Protein AF-A0AAD1MR28-F1 (afdb_monomer)

Structure (mmCIF, N/CA/C/O backbone):
data_AF-A0AAD1MR28-F1
#
_entry.id   AF-A0AAD1MR28-F1
#
loop_
_atom_site.group_PDB
_atom_site.id
_atom_site.type_symbol
_atom_site.label_atom_id
_atom_site.label_alt_id
_atom_site.label_comp_id
_atom_site.label_asym_id
_atom_site.label_entity_id
_atom_site.label_seq_id
_atom_site.pdbx_PDB_ins_code
_atom_site.Cartn_x
_atom_site.Cartn_y
_atom_site.Cartn_z
_atom_site.occupancy
_atom_site.B_iso_or_equiv
_atom_site.auth_seq_id
_atom_site.auth_comp_id
_atom_site.auth_asym_id
_atom_site.auth_atom_id
_atom_site.pdbx_PDB_model_num
ATOM 1 N N . MET A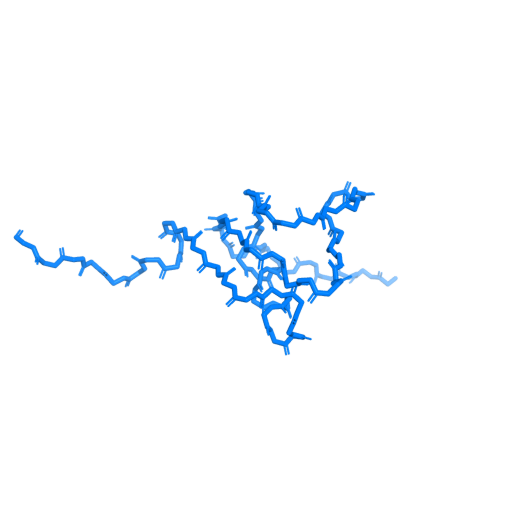 1 1 ? 12.096 -19.461 18.664 1.00 43.59 1 MET A N 1
ATOM 2 C CA . MET A 1 1 ? 11.109 -19.543 17.562 1.00 43.59 1 MET A CA 1
ATOM 3 C C . MET A 1 1 ? 11.651 -18.783 16.358 1.00 43.59 1 MET A C 1
ATOM 5 O O . MET A 1 1 ? 11.573 -17.562 16.325 1.00 43.59 1 MET A O 1
ATOM 9 N N . THR A 1 2 ? 12.257 -19.471 15.392 1.00 43.97 2 THR A N 1
ATOM 10 C CA . THR A 1 2 ? 12.815 -18.817 14.198 1.00 43.97 2 THR A CA 1
ATOM 11 C C . THR A 1 2 ? 11.700 -18.656 13.171 1.00 43.97 2 THR A C 1
ATOM 13 O O . THR A 1 2 ? 11.334 -19.620 12.500 1.00 43.97 2 THR A O 1
ATOM 16 N N . ARG A 1 3 ? 11.111 -17.455 13.068 1.00 49.66 3 ARG A N 1
ATOM 17 C CA . ARG A 1 3 ? 10.212 -17.119 11.953 1.00 49.66 3 ARG A CA 1
ATOM 18 C C . ARG A 1 3 ? 11.031 -17.219 10.667 1.00 49.66 3 ARG A C 1
ATOM 20 O O . ARG A 1 3 ? 11.861 -16.350 10.405 1.00 49.66 3 ARG A O 1
ATOM 27 N N . LYS A 1 4 ? 10.824 -18.293 9.899 1.00 45.22 4 LYS A N 1
ATOM 28 C CA . LYS A 1 4 ? 11.303 -18.421 8.520 1.00 45.22 4 LYS A CA 1
ATOM 29 C C . LYS A 1 4 ? 10.685 -17.260 7.739 1.00 45.22 4 LYS A C 1
ATOM 31 O O . LYS A 1 4 ? 9.512 -17.313 7.391 1.00 45.22 4 LYS A O 1
ATOM 36 N N . ARG A 1 5 ? 11.431 -16.167 7.564 1.00 55.09 5 ARG A N 1
ATOM 37 C CA . ARG A 1 5 ? 11.032 -15.096 6.652 1.00 55.09 5 ARG A CA 1
ATOM 38 C C . ARG A 1 5 ? 11.234 -15.676 5.263 1.00 55.09 5 ARG A C 1
ATOM 40 O O . ARG A 1 5 ? 12.374 -15.874 4.853 1.00 55.09 5 ARG A O 1
ATOM 47 N N . THR A 1 6 ? 10.142 -16.039 4.600 1.00 50.28 6 THR A N 1
ATOM 48 C CA . THR A 1 6 ? 10.142 -16.262 3.154 1.00 50.28 6 THR A CA 1
ATOM 49 C C . THR A 1 6 ? 10.910 -15.096 2.523 1.00 50.28 6 THR A C 1
ATOM 51 O O . THR A 1 6 ? 10.649 -13.952 2.913 1.00 50.28 6 THR A O 1
ATOM 54 N N . PRO A 1 7 ? 11.916 -15.343 1.662 1.00 53.03 7 PRO A N 1
ATOM 55 C CA . PRO A 1 7 ? 12.585 -14.249 0.976 1.00 53.03 7 PRO A CA 1
ATOM 56 C C . PRO A 1 7 ? 11.499 -13.461 0.239 1.00 53.03 7 PRO A C 1
ATOM 58 O O . PRO A 1 7 ? 10.718 -14.090 -0.480 1.00 53.03 7 PRO A O 1
ATOM 61 N N . PRO A 1 8 ? 11.389 -12.138 0.464 1.00 56.31 8 PRO A N 1
ATOM 62 C CA . PRO A 1 8 ? 10.317 -11.364 -0.128 1.00 56.31 8 PRO A CA 1
ATOM 63 C C . PRO A 1 8 ? 10.387 -11.556 -1.634 1.00 56.31 8 PRO A C 1
ATO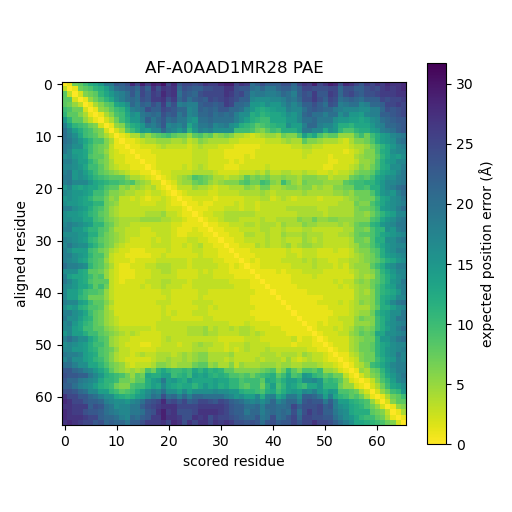M 65 O O . PRO A 1 8 ? 11.473 -11.441 -2.216 1.00 56.31 8 PRO A O 1
ATOM 68 N N . ARG A 1 9 ? 9.250 -11.880 -2.254 1.00 58.41 9 ARG A N 1
ATOM 69 C CA . ARG A 1 9 ? 9.128 -11.888 -3.717 1.00 58.41 9 ARG A CA 1
ATOM 70 C C . ARG A 1 9 ? 9.744 -10.572 -4.209 1.00 58.41 9 ARG A C 1
ATOM 72 O O . ARG A 1 9 ? 9.297 -9.507 -3.785 1.00 58.41 9 ARG A O 1
ATOM 79 N N . GLN A 1 10 ? 10.848 -10.647 -4.958 1.00 65.50 10 GLN A N 1
ATOM 80 C CA . GLN A 1 10 ? 11.684 -9.485 -5.270 1.00 65.50 10 GLN A CA 1
ATOM 81 C C . GLN A 1 10 ? 10.907 -8.546 -6.194 1.00 65.50 10 GLN A C 1
ATOM 83 O O . GLN A 1 10 ? 10.901 -8.712 -7.405 1.00 65.50 10 GLN A O 1
ATOM 88 N N . GLY A 1 11 ? 10.185 -7.605 -5.600 1.00 77.31 11 GLY A N 1
ATOM 89 C CA . GLY A 1 11 ? 9.333 -6.673 -6.310 1.00 77.31 11 GLY A CA 1
ATOM 90 C C . GLY A 1 11 ? 8.878 -5.574 -5.369 1.00 77.31 11 GLY A C 1
ATOM 91 O O . GLY A 1 11 ? 8.440 -5.849 -4.245 1.00 77.31 11 GLY A O 1
ATOM 92 N N . ARG A 1 12 ? 9.016 -4.330 -5.820 1.00 85.06 12 ARG A N 1
ATOM 93 C CA . ARG A 1 12 ? 8.534 -3.147 -5.110 1.00 85.06 12 ARG A CA 1
ATOM 94 C C . ARG A 1 12 ? 7.458 -2.469 -5.938 1.00 85.06 12 ARG A C 1
ATOM 96 O O . ARG A 1 12 ? 7.548 -2.444 -7.162 1.00 85.06 12 ARG A O 1
ATOM 103 N N . VAL A 1 13 ? 6.441 -1.969 -5.255 1.00 90.88 13 VAL A N 1
ATOM 104 C CA . VAL A 1 13 ? 5.275 -1.320 -5.850 1.00 90.88 13 VAL A CA 1
ATOM 105 C C . VAL A 1 13 ? 4.950 -0.045 -5.092 1.00 90.88 13 VAL A C 1
ATOM 107 O O . VAL A 1 13 ? 5.303 0.117 -3.923 1.00 90.88 13 VAL A O 1
ATOM 110 N N . THR A 1 14 ? 4.246 0.837 -5.772 1.00 91.69 14 THR A N 1
ATOM 111 C CA . THR A 1 14 ? 3.564 1.989 -5.210 1.00 91.69 14 THR A CA 1
ATOM 112 C C . THR A 1 14 ? 2.119 1.609 -4.924 1.00 91.69 14 THR A C 1
ATOM 114 O O . THR A 1 14 ? 1.473 0.945 -5.731 1.00 91.69 14 THR A O 1
ATOM 117 N N . VAL A 1 15 ? 1.599 1.999 -3.767 1.00 92.88 15 VAL A N 1
ATOM 118 C CA . VAL A 1 15 ? 0.217 1.728 -3.357 1.00 92.88 15 VAL A CA 1
ATOM 119 C C . VAL A 1 15 ? -0.491 3.012 -2.965 1.00 92.88 15 VAL A C 1
ATOM 121 O O . VAL A 1 15 ? 0.150 3.967 -2.529 1.00 92.88 15 VAL A O 1
ATOM 124 N N . GLU A 1 16 ? -1.813 3.016 -3.073 1.00 94.50 16 GLU A N 1
ATOM 125 C CA . GLU A 1 16 ? -2.665 4.079 -2.545 1.00 94.50 16 GLU A CA 1
ATOM 126 C C . GLU A 1 16 ? -3.448 3.557 -1.342 1.00 94.50 16 GLU A C 1
ATOM 128 O O . GLU A 1 16 ? -4.230 2.612 -1.450 1.00 94.50 16 GLU A O 1
ATOM 133 N N . VAL A 1 17 ? -3.197 4.147 -0.177 1.00 93.69 17 VAL A N 1
ATOM 134 C CA . VAL A 1 17 ? -3.867 3.808 1.079 1.00 93.69 17 VAL A CA 1
ATOM 135 C C . VAL A 1 17 ? -5.278 4.375 1.069 1.00 93.69 17 VAL A C 1
ATOM 137 O O . VAL A 1 17 ? -5.471 5.571 0.869 1.00 93.69 17 VAL A O 1
ATOM 140 N N . ALA A 1 18 ? -6.254 3.506 1.324 1.00 91.06 18 ALA A N 1
ATOM 141 C CA . ALA A 1 18 ? -7.653 3.878 1.428 1.00 91.06 18 ALA A CA 1
ATOM 142 C C . ALA A 1 18 ? -7.876 4.703 2.702 1.00 91.06 18 ALA A C 1
ATOM 144 O O . ALA A 1 18 ? -7.581 4.238 3.803 1.00 91.06 18 ALA A O 1
ATOM 145 N N . GLU A 1 19 ? -8.435 5.902 2.588 1.00 85.25 19 GLU A N 1
ATOM 146 C CA . GLU A 1 19 ? -8.890 6.651 3.762 1.00 85.25 19 GLU A CA 1
ATOM 147 C C . GLU A 1 19 ? -10.078 5.926 4.429 1.00 85.25 19 GLU A C 1
ATOM 149 O O . GLU A 1 19 ? -10.909 5.346 3.726 1.00 85.25 19 GLU A O 1
ATOM 154 N N . PRO A 1 20 ? -10.202 5.922 5.772 1.00 87.69 20 PRO A N 1
ATOM 155 C CA . PRO A 1 20 ? -9.385 6.608 6.782 1.00 87.69 20 PRO A CA 1
ATOM 156 C C . PRO A 1 20 ? -8.219 5.753 7.322 1.00 87.69 20 PRO A C 1
ATOM 158 O O . PRO A 1 20 ? -7.735 5.983 8.432 1.00 87.69 20 PRO A O 1
ATOM 161 N N . HIS A 1 21 ? -7.808 4.708 6.602 1.00 87.38 21 HIS A N 1
ATOM 162 C CA . HIS A 1 21 ? -6.793 3.776 7.077 1.00 87.38 21 HIS A CA 1
ATOM 163 C C . HIS A 1 21 ? -5.377 4.345 6.957 1.00 87.38 21 HIS A C 1
ATOM 165 O O . HIS A 1 21 ? -5.096 5.294 6.227 1.00 87.38 21 HIS A O 1
ATOM 171 N N . ALA A 1 22 ? -4.462 3.729 7.700 1.00 90.06 22 ALA A N 1
ATOM 172 C CA . ALA A 1 22 ? -3.038 3.988 7.613 1.00 90.06 22 ALA A CA 1
ATOM 173 C C . ALA A 1 22 ? -2.283 2.663 7.627 1.00 90.06 22 ALA A C 1
ATOM 175 O O . ALA A 1 22 ? -2.691 1.706 8.292 1.00 90.06 22 ALA A O 1
ATOM 176 N N . VAL A 1 23 ? -1.166 2.618 6.912 1.00 90.69 23 VAL A N 1
ATOM 177 C CA . VAL A 1 23 ? -0.312 1.433 6.823 1.00 90.69 23 VAL A CA 1
ATOM 178 C C . VAL A 1 23 ? 1.030 1.704 7.488 1.00 90.69 23 VAL A C 1
ATOM 180 O O . VAL A 1 23 ? 1.499 2.838 7.521 1.00 90.69 23 VAL A O 1
ATOM 183 N N . TYR A 1 24 ? 1.665 0.661 8.019 1.00 90.19 24 TYR A N 1
ATOM 184 C CA . TYR A 1 24 ? 3.002 0.766 8.600 1.00 90.19 24 TYR A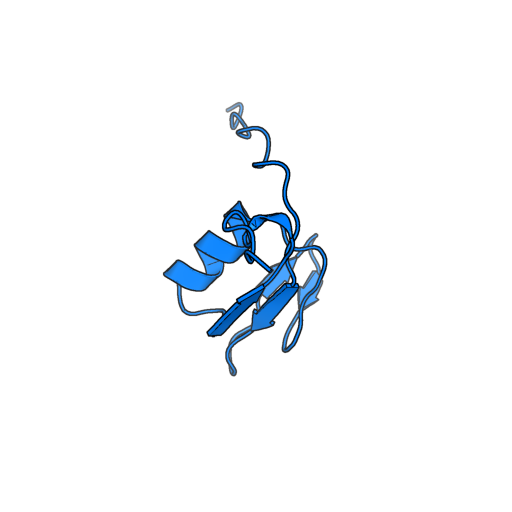 CA 1
ATOM 185 C C . TYR A 1 24 ? 4.044 0.182 7.658 1.00 90.19 24 TYR A C 1
ATOM 187 O O . TYR A 1 24 ? 4.046 -1.022 7.389 1.00 90.19 24 TYR A O 1
ATOM 195 N N . LEU A 1 25 ? 4.979 1.019 7.219 1.00 89.06 25 LEU A N 1
ATOM 196 C CA . LEU A 1 25 ? 6.122 0.613 6.411 1.00 89.06 25 LEU A CA 1
ATOM 197 C C . LEU A 1 25 ? 7.410 0.974 7.149 1.00 89.06 25 LEU A C 1
ATOM 199 O O . LEU A 1 25 ? 7.627 2.124 7.504 1.00 89.06 25 LEU A O 1
ATOM 203 N N . ARG A 1 26 ? 8.276 -0.020 7.392 1.00 87.31 26 ARG A N 1
ATOM 204 C CA . ARG A 1 26 ? 9.578 0.162 8.076 1.00 87.31 26 ARG A CA 1
ATOM 205 C C . ARG A 1 26 ? 9.478 0.855 9.450 1.00 87.31 26 ARG A C 1
ATOM 207 O O . ARG A 1 26 ? 10.425 1.488 9.893 1.00 87.31 26 ARG A O 1
ATOM 214 N N . GLY A 1 27 ? 8.350 0.683 10.141 1.00 88.94 27 GLY A N 1
ATOM 215 C CA . GLY A 1 27 ? 8.098 1.290 11.452 1.00 88.94 27 GLY A CA 1
ATOM 216 C C . GLY A 1 27 ? 7.496 2.695 11.394 1.00 88.94 27 GLY A C 1
ATOM 217 O O . GLY A 1 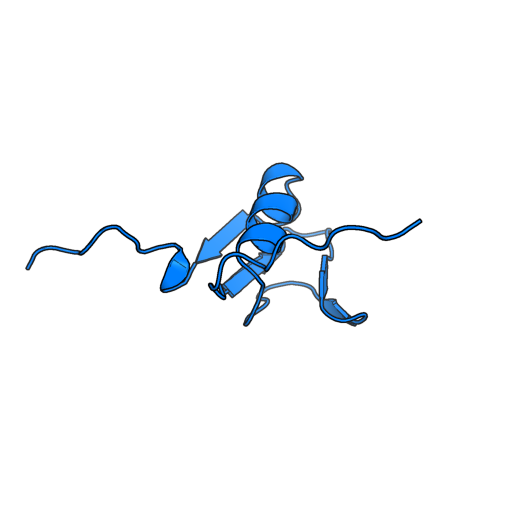27 ? 7.147 3.234 12.438 1.00 88.94 27 GLY A O 1
ATOM 218 N N . GLU A 1 28 ? 7.308 3.259 10.202 1.00 90.69 28 GLU A N 1
ATOM 219 C CA . GLU A 1 28 ? 6.651 4.548 10.004 1.00 90.69 28 GLU A CA 1
ATOM 220 C C . GLU A 1 28 ? 5.207 4.348 9.542 1.00 90.69 28 GLU A C 1
ATOM 222 O O . GLU A 1 28 ? 4.931 3.525 8.664 1.00 90.69 28 GLU A O 1
ATOM 227 N N . GLN A 1 29 ? 4.287 5.120 10.118 1.00 92.38 29 GLN A N 1
ATOM 228 C CA . GLN A 1 29 ? 2.907 5.188 9.654 1.00 92.38 29 GLN A CA 1
ATOM 229 C C . GLN A 1 29 ? 2.834 6.062 8.399 1.00 92.38 29 GLN A C 1
ATOM 231 O O . GLN A 1 29 ? 3.372 7.169 8.369 1.00 92.38 29 GLN A O 1
ATOM 236 N N . ARG A 1 30 ? 2.171 5.561 7.361 1.00 92.19 30 ARG A N 1
ATOM 237 C CA . ARG A 1 30 ? 2.011 6.230 6.071 1.00 92.19 30 ARG A CA 1
ATOM 238 C C . ARG A 1 30 ? 0.542 6.205 5.644 1.00 92.19 30 ARG A C 1
ATOM 240 O O . ARG A 1 30 ? -0.181 5.246 5.926 1.00 92.19 30 ARG A O 1
ATOM 247 N N . THR A 1 31 ? 0.121 7.261 4.963 1.00 93.38 31 THR A N 1
ATOM 248 C CA . THR A 1 31 ? -1.215 7.449 4.381 1.00 93.38 31 THR A CA 1
ATOM 249 C C . THR A 1 31 ? -1.073 7.993 2.959 1.00 93.38 31 THR A C 1
ATOM 251 O O . THR A 1 31 ? 0.012 8.434 2.574 1.00 93.38 31 THR A O 1
ATOM 254 N N . GLY A 1 32 ? -2.151 7.946 2.173 1.00 91.25 32 GLY A N 1
ATOM 255 C CA . GLY A 1 32 ? -2.122 8.343 0.767 1.00 91.25 32 GLY A CA 1
ATOM 256 C C . GLY A 1 32 ? -1.223 7.429 -0.065 1.00 91.25 32 GLY A C 1
ATOM 257 O O . GLY A 1 32 ? -1.261 6.206 0.077 1.00 91.25 32 GLY A O 1
ATOM 258 N N . THR A 1 33 ? -0.411 8.012 -0.941 1.00 92.62 33 THR A N 1
ATOM 259 C CA . THR A 1 33 ? 0.488 7.265 -1.825 1.00 92.62 33 THR A CA 1
ATOM 260 C C . THR A 1 33 ? 1.754 6.826 -1.090 1.00 92.62 33 THR A C 1
ATOM 262 O O . THR A 1 33 ? 2.480 7.647 -0.528 1.00 92.62 33 THR A O 1
ATOM 265 N N . VAL A 1 34 ? 2.043 5.524 -1.110 1.00 91.88 34 VAL A N 1
ATOM 266 C CA . VAL A 1 34 ? 3.225 4.931 -0.472 1.00 91.88 34 VAL A CA 1
ATOM 267 C C . VAL A 1 34 ? 4.022 4.153 -1.506 1.00 91.88 34 VAL A C 1
ATOM 269 O O . VAL A 1 34 ? 3.531 3.193 -2.093 1.00 91.88 34 VAL 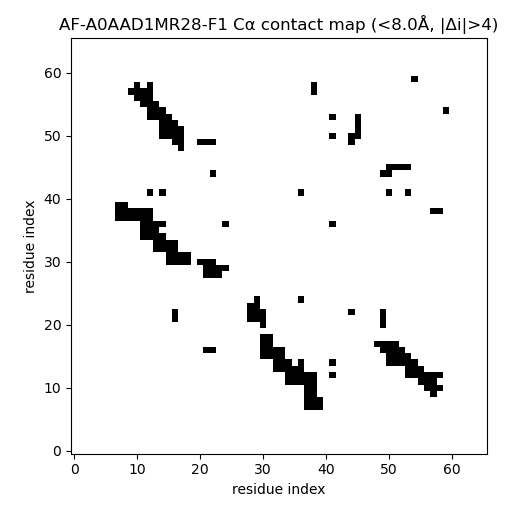A O 1
ATOM 272 N N . GLU A 1 35 ? 5.265 4.561 -1.712 1.00 90.94 35 GLU A N 1
ATOM 273 C CA . GLU A 1 35 ? 6.181 3.963 -2.682 1.00 90.94 35 GLU A CA 1
ATOM 274 C C . GLU A 1 35 ? 7.073 2.892 -2.039 1.00 90.94 35 GLU A C 1
ATOM 276 O O . GLU A 1 35 ? 7.168 2.774 -0.814 1.00 90.94 35 GLU A O 1
ATOM 281 N N . ASP A 1 36 ? 7.775 2.127 -2.879 1.00 88.19 36 ASP A N 1
ATOM 282 C CA . ASP A 1 36 ? 8.826 1.197 -2.447 1.00 88.19 36 ASP A CA 1
ATOM 283 C C . ASP A 1 36 ? 8.308 0.074 -1.508 1.00 88.19 36 ASP A C 1
ATOM 285 O O . ASP A 1 36 ? 9.046 -0.496 -0.690 1.00 88.19 36 ASP A O 1
ATOM 289 N N . VAL A 1 37 ? 7.018 -0.263 -1.632 1.00 89.56 37 VAL A N 1
ATOM 290 C CA . VAL A 1 37 ? 6.321 -1.268 -0.821 1.00 89.56 37 VAL A CA 1
ATOM 291 C C . VAL A 1 37 ? 6.611 -2.663 -1.374 1.00 89.56 37 VAL A C 1
ATOM 293 O O . VAL A 1 37 ? 6.425 -2.899 -2.566 1.00 89.56 37 VAL A O 1
ATOM 296 N N . PRO A 1 38 ? 7.029 -3.635 -0.544 1.00 89.56 38 PRO A N 1
ATOM 297 C CA . PRO A 1 38 ? 7.163 -5.019 -0.986 1.00 89.56 38 PRO A CA 1
ATOM 298 C C . PRO A 1 38 ? 5.835 -5.564 -1.525 1.00 89.56 38 PRO A C 1
ATOM 300 O O . PRO A 1 38 ? 4.812 -5.451 -0.849 1.00 89.56 38 PRO A O 1
ATOM 303 N N . VAL A 1 39 ? 5.853 -6.219 -2.689 1.00 87.56 39 VAL A N 1
ATOM 304 C CA . VAL A 1 39 ? 4.637 -6.760 -3.335 1.00 87.56 39 VAL A CA 1
ATOM 305 C C . VAL A 1 39 ? 3.797 -7.617 -2.383 1.00 87.56 39 VAL A C 1
ATOM 307 O O . VAL A 1 39 ? 2.584 -7.461 -2.324 1.00 87.56 39 VAL A O 1
ATOM 310 N N . GLU A 1 40 ? 4.414 -8.496 -1.591 1.00 86.81 40 GLU A N 1
ATOM 311 C CA . GLU A 1 40 ? 3.674 -9.345 -0.642 1.00 86.81 40 GLU A CA 1
ATOM 312 C C . GLU A 1 40 ? 2.965 -8.538 0.453 1.00 86.81 40 GLU A C 1
ATOM 314 O O . GLU A 1 40 ? 1.861 -8.888 0.881 1.00 86.81 40 GLU A O 1
ATOM 319 N N . LEU A 1 41 ? 3.580 -7.437 0.887 1.00 89.56 41 LEU A N 1
ATOM 320 C CA . LEU A 1 41 ? 2.992 -6.540 1.873 1.00 89.56 41 LEU A CA 1
ATOM 321 C C . LEU A 1 41 ? 1.831 -5.750 1.258 1.00 89.56 41 LEU A C 1
ATOM 323 O O . LEU A 1 41 ? 0.762 -5.691 1.861 1.00 89.56 41 LEU A O 1
ATOM 327 N N . ALA A 1 42 ? 2.002 -5.244 0.034 1.00 90.31 42 ALA A N 1
ATOM 328 C CA . ALA A 1 42 ? 0.937 -4.588 -0.723 1.00 90.31 42 ALA A CA 1
ATOM 329 C C . ALA A 1 42 ? -0.264 -5.523 -0.947 1.00 90.31 42 ALA A C 1
ATOM 331 O O . ALA A 1 42 ? -1.396 -5.143 -0.670 1.00 90.31 42 ALA A O 1
ATOM 332 N N . LEU A 1 43 ? -0.033 -6.776 -1.357 1.00 88.56 43 LEU A N 1
ATOM 333 C CA . LEU A 1 43 ? -1.093 -7.781 -1.516 1.00 88.56 43 LEU A CA 1
ATOM 334 C C . LEU A 1 43 ?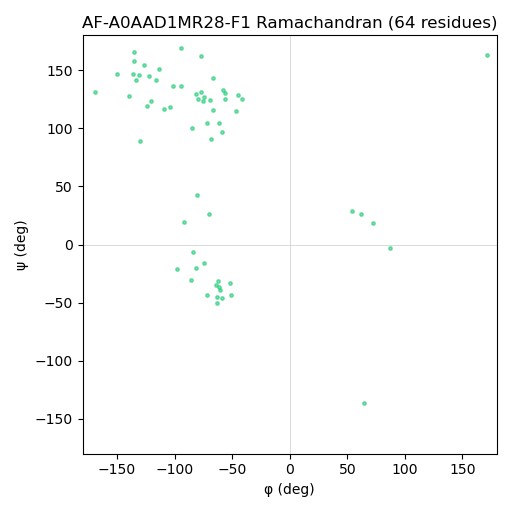 -1.812 -8.082 -0.197 1.00 88.56 43 LEU A C 1
ATOM 336 O O . LEU A 1 43 ? -3.026 -8.286 -0.181 1.00 88.56 43 LEU A O 1
ATOM 340 N N . THR A 1 44 ? -1.072 -8.095 0.913 1.00 90.56 44 THR A N 1
ATOM 341 C CA . THR A 1 44 ? -1.657 -8.252 2.247 1.00 90.56 44 THR A CA 1
ATOM 342 C C . THR A 1 44 ? -2.578 -7.076 2.560 1.00 90.56 44 THR A C 1
ATOM 344 O O . THR A 1 44 ? -3.739 -7.289 2.901 1.00 90.56 44 THR A O 1
ATOM 347 N N . TRP A 1 45 ? -2.111 -5.839 2.380 1.00 92.50 45 TRP A N 1
ATOM 348 C CA . TRP A 1 45 ? -2.930 -4.643 2.589 1.00 92.50 45 TRP A CA 1
ATOM 349 C C . TRP A 1 45 ? -4.154 -4.596 1.674 1.00 92.50 45 TRP A C 1
ATOM 351 O O . TRP A 1 45 ? -5.236 -4.246 2.142 1.00 92.50 45 TRP A O 1
ATOM 361 N N . LEU A 1 46 ? -4.015 -5.019 0.414 1.00 90.06 46 LEU A N 1
ATOM 362 C CA . LEU A 1 46 ? -5.118 -5.085 -0.545 1.00 90.06 46 LEU A CA 1
ATOM 363 C C . LEU A 1 46 ? -6.185 -6.076 -0.080 1.00 90.06 46 LEU A C 1
ATOM 365 O O . LEU A 1 46 ? -7.369 -5.759 -0.058 1.00 90.06 46 LEU A O 1
ATOM 369 N N . ARG A 1 47 ? -5.763 -7.263 0.372 1.00 90.06 47 ARG A N 1
ATOM 370 C CA . ARG A 1 47 ? -6.669 -8.282 0.916 1.00 90.06 47 ARG A CA 1
ATOM 371 C C . ARG A 1 47 ? -7.407 -7.804 2.169 1.00 90.06 47 ARG A C 1
ATOM 373 O O . ARG A 1 47 ? -8.531 -8.236 2.408 1.00 90.06 47 ARG A O 1
ATOM 380 N N . HIS A 1 48 ? -6.780 -6.943 2.965 1.00 90.00 48 HIS A N 1
ATOM 381 C CA . HIS A 1 48 ? -7.391 -6.328 4.144 1.00 90.00 48 HIS A CA 1
ATOM 382 C C . HIS A 1 48 ? -8.228 -5.076 3.829 1.00 90.00 48 HIS A C 1
ATOM 384 O O . HIS A 1 48 ? -8.883 -4.564 4.733 1.00 90.00 48 HIS A O 1
ATOM 390 N N . GLY A 1 49 ? -8.225 -4.592 2.582 1.00 91.00 49 GLY A N 1
ATOM 391 C CA . GLY A 1 49 ? -8.932 -3.373 2.179 1.00 91.00 49 GLY A CA 1
ATOM 392 C C . GLY A 1 49 ? -8.286 -2.079 2.686 1.00 91.00 49 GLY A C 1
ATOM 393 O O . GLY A 1 49 ? -8.945 -1.049 2.736 1.00 91.00 49 GLY A O 1
ATOM 394 N N . TRP A 1 50 ? -7.013 -2.118 3.092 1.00 92.75 50 TRP A N 1
ATOM 395 C CA . TRP A 1 50 ? -6.287 -0.930 3.567 1.00 92.75 50 TRP A CA 1
ATOM 396 C C . TRP A 1 50 ? -5.734 -0.077 2.429 1.00 92.75 50 TRP A C 1
ATOM 398 O O . TRP A 1 50 ? -5.420 1.089 2.637 1.00 92.75 50 TRP A O 1
ATOM 408 N N . ILE A 1 51 ? -5.585 -0.659 1.241 1.00 93.44 51 ILE A N 1
ATOM 409 C CA . ILE A 1 51 ? -5.202 0.049 0.021 1.00 93.44 51 ILE A CA 1
ATOM 410 C C . ILE A 1 51 ? -6.285 -0.154 -1.036 1.00 93.44 51 ILE A C 1
ATOM 412 O O . ILE A 1 51 ? -6.891 -1.226 -1.104 1.00 93.44 51 ILE A O 1
ATOM 4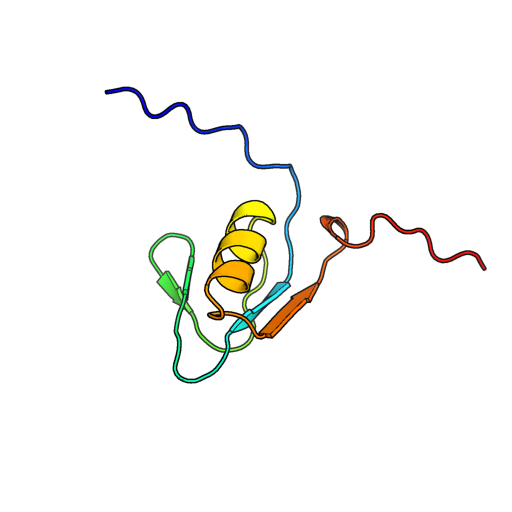16 N N . THR A 1 52 ? -6.519 0.865 -1.855 1.00 90.50 52 THR A N 1
ATOM 4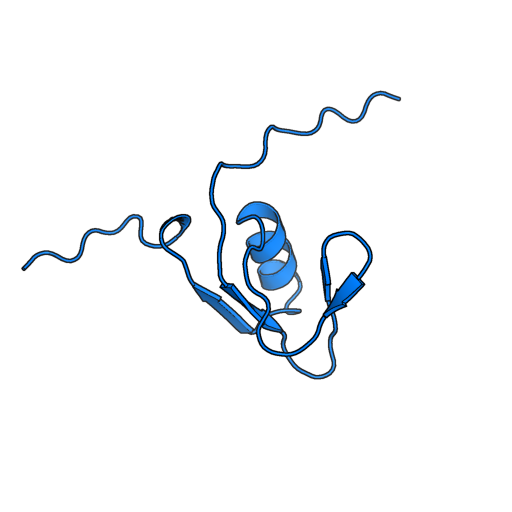17 C CA . THR A 1 52 ? -7.427 0.817 -3.014 1.00 90.50 52 THR A CA 1
ATOM 418 C C . THR A 1 52 ? -6.719 0.287 -4.254 1.00 9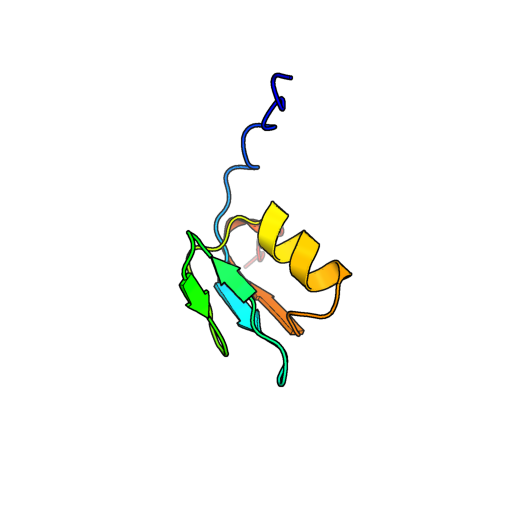0.50 52 THR A C 1
ATOM 420 O O . THR A 1 52 ? -7.338 -0.349 -5.107 1.00 90.50 52 THR A O 1
ATOM 423 N N . TYR A 1 53 ? -5.415 0.541 -4.350 1.00 85.94 53 TYR A N 1
ATOM 424 C CA . TYR A 1 53 ? -4.645 0.338 -5.566 1.00 85.94 53 TYR A CA 1
ATOM 425 C C . TYR A 1 53 ? -3.186 -0.016 -5.267 1.00 85.94 53 TYR A C 1
ATOM 427 O O . TYR A 1 53 ? -2.604 0.460 -4.291 1.00 85.94 53 TYR A O 1
ATOM 435 N N . ALA A 1 54 ? -2.589 -0.843 -6.129 1.00 86.00 54 ALA A N 1
ATOM 436 C CA . ALA A 1 54 ? -1.165 -1.159 -6.132 1.00 86.00 54 ALA A CA 1
ATOM 437 C C . ALA A 1 54 ? -0.651 -1.219 -7.579 1.00 86.00 54 ALA A C 1
ATOM 439 O O . ALA A 1 54 ? -1.205 -1.950 -8.399 1.00 86.00 54 ALA A O 1
ATOM 440 N N . ALA A 1 55 ? 0.422 -0.487 -7.871 1.00 83.75 55 ALA A N 1
ATOM 441 C CA . ALA A 1 55 ? 1.082 -0.428 -9.169 1.00 83.75 55 ALA A CA 1
ATOM 442 C C . ALA A 1 55 ? 2.590 -0.554 -9.042 1.00 83.75 55 ALA A C 1
ATOM 444 O O . ALA A 1 55 ? 3.211 0.028 -8.160 1.00 83.75 55 ALA A O 1
ATOM 445 N N . GLY A 1 56 ? 3.204 -1.262 -9.974 1.00 75.75 56 GLY A N 1
ATOM 446 C CA . GLY A 1 56 ? 4.647 -1.267 -10.119 1.00 75.75 56 GLY A CA 1
ATOM 447 C C . GLY A 1 56 ? 5.086 -2.310 -11.124 1.00 75.75 56 GLY A C 1
ATOM 448 O O . GLY A 1 56 ? 4.343 -3.239 -11.432 1.00 75.75 56 GLY A O 1
ATOM 449 N N . ASP A 1 57 ? 6.320 -2.157 -11.583 1.00 60.38 57 ASP A N 1
ATOM 450 C CA . ASP A 1 57 ? 6.969 -3.012 -12.581 1.00 60.38 57 ASP A CA 1
ATOM 451 C C . ASP A 1 57 ? 6.881 -4.512 -12.223 1.00 60.38 57 ASP A C 1
ATOM 453 O O . ASP A 1 57 ? 6.649 -5.368 -13.067 1.00 60.38 57 ASP A O 1
ATOM 457 N N . ALA A 1 58 ? 6.910 -4.834 -10.924 1.00 60.66 58 ALA A N 1
ATOM 458 C CA . ALA A 1 58 ? 6.780 -6.203 -10.426 1.00 60.66 58 ALA A CA 1
ATOM 459 C C . ALA A 1 58 ? 5.355 -6.801 -10.491 1.00 60.66 58 ALA A C 1
ATOM 461 O O . ALA A 1 58 ? 5.199 -8.015 -10.332 1.00 60.66 58 ALA A O 1
ATOM 462 N N . LEU A 1 59 ? 4.315 -5.978 -10.666 1.00 60.44 59 LEU A N 1
ATOM 463 C CA . LEU A 1 59 ? 2.932 -6.416 -10.910 1.00 60.44 59 LEU A CA 1
ATOM 464 C C . LEU A 1 59 ? 2.584 -6.396 -12.404 1.00 60.44 59 LEU A C 1
ATOM 466 O O . LEU A 1 59 ? 1.694 -7.139 -12.819 1.00 60.44 59 LEU A O 1
ATOM 470 N N . ASP A 1 60 ? 3.321 -5.623 -13.206 1.00 55.41 60 ASP A N 1
ATOM 471 C CA . ASP A 1 60 ? 3.173 -5.510 -14.661 1.00 55.41 60 ASP A CA 1
ATOM 472 C C . ASP A 1 60 ? 3.848 -6.681 -15.406 1.00 55.41 60 ASP A C 1
ATOM 474 O O . ASP A 1 60 ? 4.475 -6.548 -16.450 1.00 55.41 60 ASP A O 1
ATOM 478 N N . GLY A 1 61 ? 3.682 -7.901 -14.887 1.00 49.38 61 GLY A N 1
ATOM 479 C CA . GLY A 1 61 ? 4.093 -9.145 -15.549 1.00 49.38 61 GLY A CA 1
ATOM 480 C C . GLY A 1 61 ? 3.236 -9.502 -16.771 1.00 49.38 61 GLY A C 1
ATOM 481 O O . GLY A 1 61 ? 3.086 -10.681 -17.096 1.00 49.38 61 GLY A O 1
ATOM 482 N N . LYS A 1 62 ? 2.631 -8.512 -17.430 1.00 45.72 62 LYS A N 1
ATOM 483 C CA . LYS A 1 62 ? 1.890 -8.670 -18.674 1.00 45.72 62 LYS A CA 1
ATOM 484 C C . LYS A 1 62 ? 2.412 -7.621 -19.639 1.00 45.72 62 LYS A C 1
ATOM 486 O O . LYS A 1 62 ? 1.883 -6.521 -19.699 1.00 45.72 62 LYS A O 1
ATOM 491 N N . GLY A 1 63 ? 3.450 -8.002 -20.385 1.00 39.91 63 GLY A N 1
ATOM 492 C CA . GLY A 1 63 ? 3.988 -7.190 -21.465 1.00 39.91 63 GLY A CA 1
ATOM 493 C C . GLY A 1 63 ? 2.863 -6.556 -22.275 1.00 39.91 63 GLY A C 1
ATOM 494 O O . GLY A 1 63 ? 1.958 -7.250 -22.743 1.00 39.91 63 GLY A O 1
ATOM 495 N N . ALA A 1 64 ? 2.910 -5.236 -22.400 1.00 40.59 64 ALA A N 1
ATOM 496 C CA . ALA A 1 64 ? 2.170 -4.530 -23.423 1.00 40.59 64 ALA A CA 1
ATOM 497 C C . ALA A 1 64 ? 2.778 -4.925 -24.781 1.00 40.59 64 ALA A C 1
ATOM 499 O O . ALA A 1 64 ? 3.958 -4.646 -25.003 1.00 40.59 64 ALA A O 1
ATOM 500 N N . PRO A 1 65 ? 2.044 -5.600 -25.686 1.00 45.81 65 PRO A N 1
ATOM 501 C CA . PRO A 1 65 ? 2.477 -5.675 -27.068 1.00 45.81 65 PRO A CA 1
ATOM 502 C C . PRO A 1 65 ? 2.201 -4.322 -27.732 1.00 45.81 65 PRO A C 1
ATOM 504 O O . PRO A 1 65 ? 1.056 -3.863 -27.761 1.00 45.81 65 PRO A O 1
ATOM 507 N N . ALA A 1 66 ? 3.246 -3.715 -28.280 1.00 39.91 66 ALA A N 1
ATOM 508 C CA . ALA A 1 66 ? 3.155 -2.783 -29.396 1.00 39.91 66 ALA A CA 1
ATOM 509 C C . ALA A 1 66 ? 4.290 -3.105 -30.370 1.00 39.91 66 ALA A C 1
ATOM 511 O O . ALA A 1 66 ? 5.445 -3.213 -29.896 1.00 39.91 66 ALA A O 1
#

Sequence (66 aa):
MTRKRTPPRQGRVTVEVAEPHAVYLRGEQRTGTVEDVPVELALTWLRHGWITYAAGDALDGKGAPA

Secondary structure (DSSP, 8-state):
---------S-EEEEEEPTT--EEETTEEE-SEEEEEEHHHHHHHHHTTSEEEEE-TTT--S----

Organism: NCBI:txid758802

Solvent-accessible surface area (backbone atoms only — not comparable to full-atom values): 4109 Å² total; per-residue (Å²): 134,83,79,82,72,71,78,71,67,90,31,48,23,35,32,34,36,28,82,94,44,73,46,77,58,99,86,40,81,46,56,49,73,44,68,78,34,45,44,66,56,50,53,50,34,43,75,71,59,39,26,79,48,77,49,35,74,65,73,56,83,64,80,79,89,126

Nearest PDB structures (foldseek):
  2hjq-assembly1_A  TM=6.028E-01  e=3.784E+00  Bacillus subtilis
  4m4s-assembly1_A  TM=3.593E-01  e=8.116E+00  Saccharolobus solfataricus P2
  6f85-assembly1_A  TM=2.244E-01  e=8.116E+00  Sorangium cellulosum So ce56

pLDDT: mean 77.74, std 18.4, range [39.91, 94.5]

Foldseek 3Di:
DDDPPDPQPPFWKKFAFDPPAWDDDPNDTDHGIDTRHGPVVRVVCVVVVRTPDIDDPSVPPDDDDD

Radius of gyration: 13.14 Å; Cα contacts (8 Å, |Δi|>4): 105; chains: 1; bounding box: 22×28×47 Å

Mean predicted aligned error: 9.06 Å